Protein AF-A0A1W1HBH5-F1 (afdb_monomer_lite)

Foldseek 3Di:
DKKKWKFKDFQNHTPDIDIDPDPVVSVVVVVVCVVPDPLAGMKMWMAIPVGTDDIGGDDDPPDDDPPLVPWWKFKWQCPDPVGTGTDDPPDGDTDSDVVVVVVVNVVCCVVPNDSIDMDTDDDDQPAADAPVVVVVVCVVVVNPPDDCVVVVSRHDDD

Organism: NCBI:txid1246637

Sequence (158 aa):
MDIYVLVTISNGTVADVKFYKHLSEAIYDLNDLLEFLDLDNDSASIFSPRGMVFQIGNKAIKNGYSCRSNETFIIANPLHSLGFLVVGHHEPVGYHNLVKALYHLEKNRKEMGCHIELYQAMPVKNLKVKKESIEEYAAQEGNLDFEYSLISEYLETE

pLDDT: mean 82.64, std 14.61, range [31.48, 95.75]

Secondary structure (DSSP, 8-state):
-PPEEEEEEETTEEEEEEEESSHHHHHHHHHHHHTT--TTTEEEEEEETTEEEEEEES---SSS-------EEEEEEEEETTEEEE--SSS--EES-HHHHHHHHHHHHHHH-TT-EEEEE----S--B-HHHHHHHHHHTT-SS--GGGGGGGBPP-

Structure (mmCIF, N/CA/C/O backbone):
data_AF-A0A1W1HBH5-F1
#
_entry.id   AF-A0A1W1HBH5-F1
#
loop_
_atom_site.group_PDB
_atom_site.id
_atom_site.type_symbol
_atom_site.label_atom_id
_atom_site.label_alt_id
_atom_site.label_comp_id
_atom_site.label_asym_id
_atom_site.label_entity_id
_atom_site.label_seq_id
_atom_site.pdbx_PDB_ins_code
_atom_site.Cartn_x
_atom_site.Cartn_y
_atom_site.Cartn_z
_atom_site.occupancy
_atom_site.B_iso_or_equiv
_atom_site.auth_seq_id
_atom_site.auth_comp_id
_atom_site.auth_asym_id
_atom_site.auth_atom_id
_atom_site.pdbx_PDB_model_num
ATOM 1 N N . MET A 1 1 ? -9.402 -16.540 -7.759 1.00 59.41 1 MET A N 1
ATOM 2 C CA . MET A 1 1 ? -8.021 -16.796 -8.210 1.00 59.41 1 MET A CA 1
ATOM 3 C C . MET A 1 1 ? -7.761 -15.768 -9.282 1.00 59.41 1 MET A C 1
ATOM 5 O O . MET A 1 1 ? -8.487 -15.774 -10.270 1.00 59.41 1 MET A O 1
ATOM 9 N N . ASP A 1 2 ? -6.854 -14.835 -9.027 1.00 80.00 2 ASP A N 1
ATOM 10 C CA . ASP A 1 2 ? -6.649 -13.702 -9.927 1.00 80.00 2 ASP A CA 1
ATOM 11 C C . ASP A 1 2 ? -5.665 -14.116 -11.025 1.00 80.00 2 ASP A C 1
ATOM 13 O O . ASP A 1 2 ? -4.627 -14.707 -10.739 1.00 80.00 2 ASP A O 1
ATOM 17 N N . ILE A 1 3 ? -6.037 -13.878 -12.284 1.00 91.00 3 ILE A N 1
ATOM 18 C CA . ILE A 1 3 ? -5.209 -14.178 -13.456 1.00 91.00 3 ILE A CA 1
ATOM 19 C C . ILE A 1 3 ? -4.601 -12.871 -13.942 1.00 91.00 3 ILE A C 1
ATOM 21 O O . ILE A 1 3 ? -5.319 -11.887 -14.135 1.00 91.00 3 ILE A O 1
ATOM 25 N N . TYR A 1 4 ? -3.294 -12.883 -14.165 1.00 89.12 4 TYR A N 1
ATOM 26 C CA . TYR A 1 4 ? -2.571 -11.760 -14.740 1.00 89.12 4 TYR A CA 1
ATOM 27 C C . TYR A 1 4 ? -2.323 -12.006 -16.222 1.00 89.12 4 TYR A C 1
ATOM 29 O O . TYR A 1 4 ? -2.044 -13.134 -16.623 1.00 89.12 4 TYR A O 1
ATOM 37 N N . VAL A 1 5 ? -2.430 -10.960 -17.034 1.00 94.75 5 VAL A N 1
ATOM 38 C CA . VAL A 1 5 ? -2.304 -11.051 -18.492 1.00 94.75 5 VAL A CA 1
ATOM 39 C C . VAL A 1 5 ? -1.256 -10.065 -18.965 1.00 94.75 5 VAL A C 1
ATOM 41 O O . VAL A 1 5 ? -1.461 -8.863 -18.847 1.00 94.75 5 VAL A O 1
ATOM 44 N N . LEU A 1 6 ? -0.148 -10.559 -19.504 1.00 93.31 6 LEU A N 1
ATOM 45 C CA . LEU A 1 6 ? 0.831 -9.742 -20.209 1.00 93.31 6 LEU A CA 1
ATOM 46 C C . LEU A 1 6 ? 0.429 -9.665 -21.678 1.00 93.31 6 LEU A C 1
ATOM 48 O O . LEU A 1 6 ? 0.319 -10.693 -22.338 1.00 93.31 6 LEU A O 1
ATOM 52 N N . VAL A 1 7 ? 0.214 -8.456 -22.175 1.00 92.88 7 VAL A N 1
ATOM 53 C CA . VAL A 1 7 ? -0.092 -8.170 -23.574 1.00 92.88 7 VAL A CA 1
ATOM 54 C C . VAL A 1 7 ? 1.065 -7.381 -24.155 1.00 92.88 7 VAL A C 1
ATOM 56 O O . VAL A 1 7 ? 1.369 -6.296 -23.660 1.00 92.88 7 VAL A O 1
ATOM 59 N N . THR A 1 8 ? 1.666 -7.894 -25.220 1.00 91.50 8 THR A N 1
ATOM 60 C CA . THR A 1 8 ? 2.679 -7.184 -26.002 1.00 91.50 8 THR A CA 1
ATOM 61 C C . THR A 1 8 ? 2.040 -6.686 -27.288 1.00 91.50 8 THR A C 1
ATOM 63 O O . THR A 1 8 ? 1.320 -7.417 -27.966 1.00 91.50 8 THR A O 1
ATOM 66 N N . ILE A 1 9 ? 2.291 -5.432 -27.625 1.00 88.38 9 ILE A N 1
ATOM 67 C CA . ILE A 1 9 ? 1.829 -4.750 -28.824 1.00 88.38 9 ILE A CA 1
ATOM 68 C C . ILE A 1 9 ? 3.067 -4.356 -29.617 1.00 88.38 9 ILE A C 1
ATOM 70 O O . ILE A 1 9 ? 3.958 -3.721 -29.064 1.00 88.38 9 ILE A O 1
ATOM 74 N N . SER A 1 10 ? 3.094 -4.679 -30.905 1.00 87.06 10 SER A N 1
ATOM 75 C CA . SER A 1 10 ? 4.115 -4.205 -31.835 1.00 87.06 10 SER A CA 1
ATOM 76 C C . SER A 1 10 ? 3.457 -3.535 -33.030 1.00 87.06 10 SER A C 1
ATOM 78 O O . SER A 1 10 ? 2.484 -4.057 -33.589 1.00 87.06 10 SER A O 1
ATOM 80 N N . ASN A 1 11 ? 3.945 -2.347 -33.393 1.00 82.19 11 ASN A N 1
ATOM 81 C CA . ASN A 1 11 ? 3.421 -1.544 -34.501 1.00 82.19 11 ASN A CA 1
ATOM 82 C C . ASN A 1 11 ? 1.891 -1.343 -34.439 1.00 82.19 11 ASN A C 1
ATOM 84 O O . ASN A 1 11 ? 1.188 -1.386 -35.448 1.00 82.19 11 ASN A O 1
ATOM 88 N N . GLY A 1 12 ? 1.356 -1.165 -33.226 1.00 77.44 12 GLY A N 1
ATOM 89 C CA . GLY A 1 12 ? -0.078 -0.963 -32.984 1.00 77.44 12 GLY A CA 1
ATOM 90 C C . GLY A 1 12 ? -0.951 -2.222 -33.062 1.00 77.44 12 GLY A C 1
ATOM 91 O O . GLY A 1 12 ? -2.174 -2.111 -32.978 1.00 77.44 12 GLY A O 1
ATOM 92 N N . THR A 1 13 ? -0.362 -3.413 -33.188 1.00 82.31 13 THR A N 1
ATOM 93 C CA . THR A 1 13 ? -1.085 -4.697 -33.201 1.00 82.31 13 THR A CA 1
ATOM 94 C C . THR A 1 13 ? -0.679 -5.575 -32.027 1.00 82.31 13 THR A C 1
ATOM 96 O O . THR A 1 13 ? 0.456 -5.499 -31.570 1.00 82.31 13 THR A O 1
ATOM 99 N N . VAL A 1 14 ? -1.595 -6.408 -31.521 1.00 89.25 14 VAL A N 1
ATOM 100 C CA . VAL A 1 14 ? -1.270 -7.372 -30.459 1.00 89.25 14 VAL A CA 1
ATOM 101 C C . VAL A 1 14 ? -0.310 -8.414 -31.027 1.00 89.25 14 VAL A C 1
ATOM 103 O O . VAL A 1 14 ? -0.684 -9.184 -31.909 1.00 89.25 14 VAL A O 1
ATOM 106 N N . ALA A 1 15 ? 0.918 -8.409 -30.522 1.00 89.38 15 ALA A N 1
ATOM 107 C CA . ALA A 1 15 ? 1.974 -9.331 -30.905 1.00 89.38 15 ALA A CA 1
ATOM 108 C C . ALA A 1 15 ? 1.921 -10.621 -30.077 1.00 89.38 15 ALA A C 1
ATOM 110 O O . ALA A 1 15 ? 2.094 -11.703 -30.630 1.00 89.38 15 ALA A O 1
ATOM 111 N N . ASP A 1 16 ? 1.661 -10.513 -28.769 1.00 93.69 16 ASP A N 1
ATOM 112 C CA . ASP A 1 16 ? 1.620 -11.667 -27.865 1.00 93.69 16 ASP A CA 1
ATOM 113 C C . ASP A 1 16 ? 0.686 -11.438 -26.667 1.00 93.69 16 ASP A C 1
ATOM 115 O O . ASP A 1 16 ? 0.458 -10.298 -26.246 1.00 93.69 16 ASP A O 1
ATOM 119 N N . VAL A 1 17 ? 0.152 -12.534 -26.119 1.00 94.62 17 VAL A N 1
ATOM 120 C CA . VAL A 1 17 ? -0.667 -12.551 -24.900 1.00 94.62 17 VAL A CA 1
ATOM 121 C C . VAL A 1 17 ? -0.295 -13.759 -24.043 1.00 94.62 17 VAL A C 1
ATOM 123 O O . VAL A 1 17 ? -0.540 -14.904 -24.425 1.00 94.62 17 VAL A O 1
ATOM 126 N N . LYS A 1 18 ? 0.216 -13.505 -22.836 1.00 95.75 18 LYS A N 1
ATOM 127 C CA . LYS A 1 18 ? 0.589 -14.539 -21.862 1.00 95.75 18 LYS A CA 1
ATOM 128 C C . LYS A 1 18 ? -0.214 -14.410 -20.575 1.00 95.75 18 LYS A C 1
ATOM 130 O O . LYS A 1 18 ? -0.466 -13.306 -20.097 1.00 95.75 18 LYS A O 1
ATOM 135 N N . PHE A 1 19 ? -0.588 -15.548 -19.997 1.00 95.44 19 PHE A N 1
ATOM 136 C CA . PHE A 1 19 ? -1.394 -15.629 -18.780 1.00 95.44 19 PHE A CA 1
ATOM 137 C C . PHE A 1 19 ? -0.576 -16.200 -17.629 1.00 95.44 19 PHE A C 1
ATOM 139 O O . PHE A 1 19 ? 0.101 -17.213 -17.792 1.00 95.44 19 PHE A O 1
ATOM 146 N N . TYR A 1 20 ? -0.717 -15.602 -16.452 1.00 92.12 20 TYR A N 1
ATOM 147 C CA . TYR A 1 20 ? 0.027 -15.979 -15.257 1.00 92.12 20 TYR A CA 1
ATOM 148 C C . TYR A 1 20 ? -0.895 -16.116 -14.060 1.00 92.12 20 TYR A C 1
ATOM 150 O O . TYR A 1 20 ? -1.893 -15.401 -13.924 1.00 92.12 20 TYR A O 1
ATOM 158 N N . LYS A 1 21 ? -0.527 -17.025 -13.156 1.00 91.06 21 LYS A N 1
ATOM 159 C CA . LYS A 1 21 ? -1.211 -17.177 -11.864 1.00 91.06 21 LYS A CA 1
ATOM 160 C C . LYS A 1 21 ? -0.706 -16.169 -10.837 1.00 91.06 21 LYS A C 1
ATOM 162 O O . LYS A 1 21 ? -1.435 -15.829 -9.909 1.00 91.06 21 LYS A O 1
ATOM 167 N N .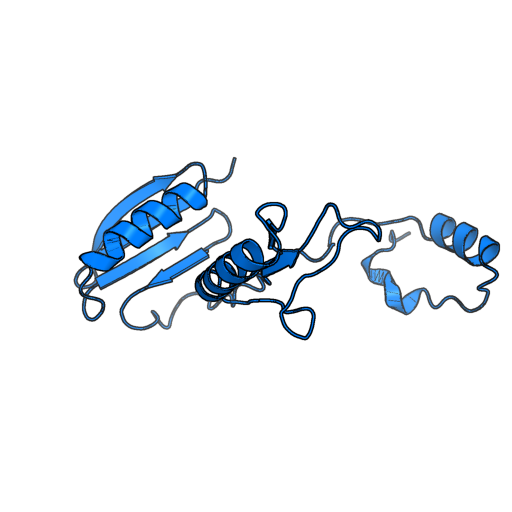 HIS A 1 22 ? 0.526 -15.697 -11.005 1.00 84.19 22 HIS A N 1
ATOM 168 C CA . HIS A 1 22 ? 1.178 -14.784 -10.080 1.00 84.19 22 HIS A CA 1
ATOM 169 C C . HIS A 1 22 ? 1.713 -13.561 -10.824 1.00 84.19 22 HIS A C 1
ATOM 171 O O . HIS A 1 22 ? 2.342 -13.684 -11.872 1.00 84.19 22 HIS A O 1
ATOM 177 N N . LEU A 1 23 ? 1.504 -12.371 -10.251 1.00 81.56 23 LEU A N 1
ATOM 178 C CA . LEU A 1 23 ? 2.005 -11.115 -10.815 1.00 81.56 23 LEU A CA 1
ATOM 179 C C . LEU A 1 23 ? 3.529 -11.131 -10.991 1.00 81.56 23 LEU A C 1
ATOM 181 O O . LEU A 1 23 ? 4.041 -10.578 -11.957 1.00 81.56 23 LEU A O 1
ATOM 185 N N . SER A 1 24 ? 4.251 -11.786 -10.078 1.00 79.62 24 SER A N 1
ATOM 186 C CA . SER A 1 24 ? 5.707 -11.912 -10.144 1.00 79.62 24 SER A CA 1
ATOM 187 C C . SER A 1 24 ? 6.177 -12.573 -11.438 1.00 79.62 24 SER A C 1
ATOM 189 O O . SER A 1 24 ? 7.129 -12.091 -12.035 1.00 79.62 24 SER A O 1
ATOM 191 N N . GLU A 1 25 ? 5.494 -13.623 -11.900 1.00 86.94 25 GLU A N 1
ATOM 192 C CA . GLU A 1 25 ? 5.837 -14.323 -13.148 1.00 86.94 25 GLU A CA 1
ATOM 193 C C . GLU A 1 25 ? 5.635 -13.406 -14.359 1.00 86.94 25 GLU A C 1
ATOM 195 O O . GLU A 1 25 ? 6.522 -13.283 -15.196 1.00 86.94 25 GLU A O 1
ATOM 200 N N . ALA A 1 26 ? 4.514 -12.675 -14.393 1.00 84.62 26 ALA A N 1
ATOM 201 C CA . ALA A 1 26 ? 4.238 -11.705 -15.449 1.00 84.62 26 ALA A CA 1
ATOM 202 C C . ALA A 1 26 ? 5.289 -10.581 -15.503 1.00 84.62 26 ALA A C 1
ATOM 204 O O . ALA A 1 26 ? 5.637 -10.115 -16.585 1.00 84.62 26 ALA A O 1
ATOM 205 N N . ILE A 1 27 ? 5.791 -10.143 -14.342 1.00 79.88 27 ILE A N 1
ATOM 206 C CA . ILE A 1 27 ? 6.842 -9.121 -14.238 1.00 79.88 27 ILE A CA 1
ATOM 207 C C . ILE A 1 27 ? 8.201 -9.663 -14.694 1.00 79.88 27 ILE A C 1
ATOM 209 O O . ILE A 1 27 ? 8.941 -8.925 -15.340 1.00 79.88 27 ILE A O 1
ATOM 213 N N . TYR A 1 28 ? 8.541 -10.915 -14.373 1.00 82.69 28 TYR A N 1
ATOM 214 C CA . TYR A 1 28 ? 9.785 -11.528 -14.850 1.00 82.69 28 TYR A CA 1
ATOM 215 C C . TYR A 1 28 ? 9.816 -11.592 -16.378 1.00 82.69 28 TYR A C 1
ATOM 217 O O . TYR A 1 28 ? 10.731 -11.036 -16.979 1.00 82.69 28 TYR A O 1
ATOM 225 N N . ASP A 1 29 ? 8.769 -12.132 -17.002 1.00 82.88 29 ASP A N 1
ATOM 226 C CA . ASP A 1 29 ? 8.677 -12.198 -18.466 1.00 82.88 29 ASP A CA 1
ATOM 227 C C . ASP A 1 29 ? 8.659 -10.806 -19.114 1.00 82.88 29 ASP A C 1
ATOM 229 O O . ASP A 1 29 ? 9.218 -10.608 -20.192 1.00 82.88 29 ASP A O 1
ATOM 233 N N . LEU A 1 30 ? 8.038 -9.815 -18.466 1.00 81.69 30 LEU A N 1
ATOM 234 C CA . LEU A 1 30 ? 8.078 -8.435 -18.943 1.00 81.69 30 LEU A CA 1
ATOM 235 C C . LEU A 1 30 ? 9.498 -7.848 -18.910 1.00 81.69 30 LEU A C 1
ATOM 237 O O . LEU A 1 30 ? 9.870 -7.116 -19.826 1.00 81.69 30 LEU A O 1
ATOM 241 N N . ASN A 1 31 ? 10.276 -8.143 -17.867 1.00 77.19 31 ASN A N 1
A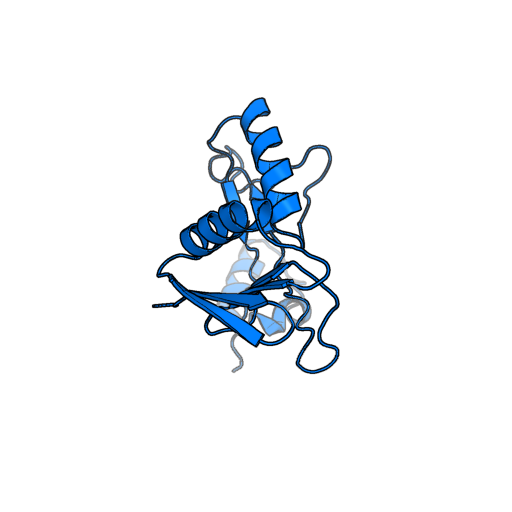TOM 242 C CA . ASN A 1 31 ? 11.661 -7.684 -17.767 1.00 77.19 31 ASN A CA 1
ATOM 243 C C . ASN A 1 31 ? 12.549 -8.336 -18.826 1.00 77.19 31 ASN A C 1
ATOM 245 O O . ASN A 1 31 ? 13.365 -7.641 -19.422 1.00 77.19 31 ASN A O 1
ATOM 249 N N . ASP A 1 32 ? 12.348 -9.620 -19.109 1.00 81.56 32 ASP A N 1
ATOM 250 C CA . ASP A 1 32 ? 13.083 -10.301 -20.176 1.00 81.56 32 ASP A CA 1
ATOM 251 C C . ASP A 1 32 ? 12.734 -9.706 -21.553 1.00 81.56 32 ASP A C 1
ATOM 253 O O . ASP A 1 32 ? 13.598 -9.565 -22.415 1.00 81.56 32 ASP A O 1
ATOM 257 N N . LEU A 1 33 ? 11.481 -9.280 -21.758 1.00 80.94 33 LEU A N 1
ATOM 258 C CA . LEU A 1 33 ? 11.048 -8.617 -22.994 1.00 80.94 33 LEU A CA 1
ATOM 259 C C . LEU A 1 33 ? 11.635 -7.211 -23.179 1.00 80.94 33 LEU A C 1
ATOM 261 O O . LEU A 1 33 ? 11.779 -6.772 -24.320 1.00 80.94 33 LEU A O 1
ATOM 265 N N . LEU A 1 34 ? 11.974 -6.498 -22.099 1.00 75.50 34 LEU A N 1
ATOM 266 C CA . LEU A 1 34 ? 12.512 -5.132 -22.183 1.00 75.50 34 LEU A CA 1
ATOM 267 C C . LEU A 1 34 ? 13.800 -5.049 -23.002 1.00 75.50 34 LEU A C 1
ATOM 269 O O . LEU A 1 34 ? 14.044 -4.021 -23.629 1.00 75.50 34 LEU A O 1
ATOM 273 N N . GLU A 1 35 ? 14.605 -6.111 -23.019 1.00 76.00 35 GLU A N 1
ATOM 274 C CA . GLU A 1 35 ? 15.856 -6.153 -23.784 1.00 76.00 35 GLU A CA 1
ATOM 275 C C . GLU A 1 35 ? 15.630 -6.187 -25.305 1.00 76.00 35 GLU A C 1
ATOM 277 O O . GLU A 1 35 ? 16.543 -5.874 -26.070 1.00 76.00 35 GLU A O 1
ATOM 282 N N . PHE A 1 36 ? 14.417 -6.533 -25.747 1.00 79.69 36 PHE A N 1
ATOM 283 C CA . PHE A 1 36 ? 14.089 -6.776 -27.155 1.00 79.69 36 PHE A CA 1
ATOM 284 C C . PHE A 1 36 ? 13.019 -5.837 -27.720 1.00 79.69 36 PHE A C 1
ATOM 286 O O . PHE A 1 36 ? 12.790 -5.847 -28.928 1.00 79.69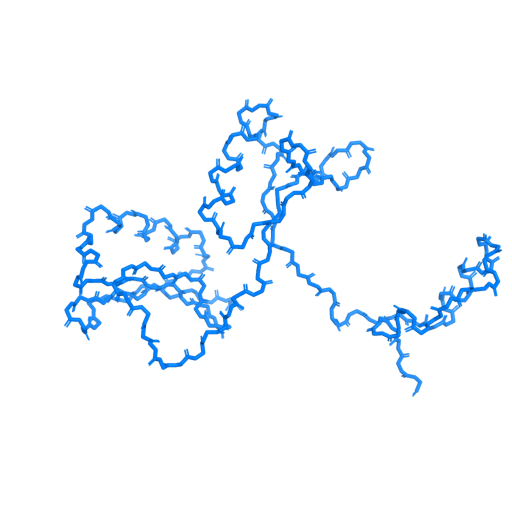 36 PHE A O 1
ATOM 293 N N . LEU A 1 37 ? 12.352 -5.050 -26.872 1.00 79.00 37 LEU A N 1
ATOM 294 C CA . LEU A 1 37 ? 11.290 -4.137 -27.291 1.00 79.00 37 LEU A CA 1
ATOM 295 C C . LEU A 1 37 ? 11.862 -2.860 -27.910 1.00 79.00 37 LEU A C 1
ATOM 297 O O . LEU A 1 37 ? 12.635 -2.140 -27.272 1.00 79.00 37 LEU A O 1
ATOM 301 N N . ASP A 1 38 ? 11.391 -2.515 -29.108 1.00 83.31 38 ASP A N 1
ATOM 302 C CA . ASP A 1 38 ? 11.559 -1.166 -29.637 1.00 83.31 38 ASP A CA 1
ATOM 303 C C . ASP A 1 38 ? 10.491 -0.273 -29.005 1.00 83.31 38 ASP A C 1
ATOM 305 O O . ASP A 1 38 ? 9.371 -0.164 -29.498 1.00 83.31 38 ASP A O 1
ATOM 309 N N . LEU A 1 39 ? 10.827 0.370 -27.888 1.00 77.94 39 LEU A N 1
ATOM 310 C CA . LEU A 1 39 ? 9.883 1.184 -27.117 1.00 77.94 39 LEU A CA 1
ATOM 311 C C . LEU A 1 39 ? 9.270 2.349 -27.903 1.00 77.94 39 LEU A C 1
ATOM 313 O O . LEU A 1 39 ? 8.333 2.961 -27.383 1.00 77.94 39 LEU A O 1
ATOM 317 N N . ASP A 1 40 ? 9.765 2.667 -29.105 1.00 75.50 40 ASP A N 1
ATOM 318 C CA . ASP A 1 40 ? 9.141 3.665 -29.961 1.00 75.50 40 ASP A CA 1
ATOM 319 C C . ASP A 1 40 ? 7.937 3.138 -30.751 1.00 75.50 40 ASP A C 1
ATOM 321 O O . ASP A 1 40 ? 6.991 3.896 -30.999 1.00 75.50 40 ASP A O 1
ATOM 325 N N . ASN A 1 41 ? 7.950 1.852 -31.096 1.00 78.12 41 ASN A N 1
ATOM 326 C CA . ASN A 1 41 ? 6.945 1.198 -31.940 1.00 78.12 41 ASN A CA 1
ATOM 327 C C . ASN A 1 41 ? 6.168 0.096 -31.208 1.00 78.12 41 ASN A C 1
ATOM 329 O O . ASN A 1 41 ? 5.078 -0.298 -31.641 1.00 78.12 41 ASN A O 1
ATOM 333 N N . ASP A 1 42 ? 6.695 -0.352 -30.075 1.00 84.94 42 ASP A N 1
ATOM 334 C CA . ASP A 1 42 ? 6.173 -1.440 -29.276 1.00 84.94 42 ASP A CA 1
ATOM 335 C C . ASP A 1 42 ? 5.719 -0.947 -27.895 1.00 84.94 42 ASP A C 1
ATOM 337 O O . ASP A 1 42 ? 6.156 0.082 -27.365 1.00 84.94 42 ASP A O 1
ATOM 341 N N . SER A 1 43 ? 4.814 -1.705 -27.286 1.00 86.31 43 SER A N 1
ATOM 342 C CA . SER A 1 43 ? 4.434 -1.541 -25.887 1.00 86.31 43 SER A CA 1
ATOM 343 C C . SER A 1 43 ? 4.092 -2.882 -25.262 1.00 86.31 43 SER A C 1
ATOM 345 O O . SER A 1 43 ? 3.689 -3.812 -25.949 1.00 86.31 43 SER A O 1
ATOM 347 N N . ALA A 1 44 ? 4.232 -2.993 -23.949 1.00 88.56 44 ALA A N 1
ATOM 348 C CA . ALA A 1 44 ? 3.818 -4.181 -23.222 1.00 88.56 44 ALA A CA 1
ATOM 349 C C . ALA A 1 44 ? 3.105 -3.774 -21.937 1.00 88.56 44 ALA A C 1
ATOM 351 O O . ALA A 1 44 ? 3.505 -2.817 -21.272 1.00 88.56 44 ALA A O 1
ATOM 352 N N . SER A 1 45 ? 2.008 -4.457 -21.618 1.00 89.50 45 SER A N 1
ATOM 353 C CA . SER A 1 45 ? 1.143 -4.123 -20.487 1.00 89.50 45 SER A CA 1
ATOM 354 C C . SER A 1 45 ? 0.720 -5.369 -19.728 1.00 89.50 45 SER A C 1
ATOM 356 O O . SER A 1 45 ? 0.323 -6.357 -20.337 1.00 89.50 45 SER A O 1
ATOM 358 N N . ILE A 1 46 ? 0.757 -5.313 -18.399 1.00 87.69 46 ILE A N 1
ATOM 359 C CA . ILE A 1 46 ? 0.237 -6.373 -17.532 1.00 87.69 46 ILE A CA 1
ATOM 360 C C . ILE A 1 46 ? -1.128 -5.940 -17.011 1.00 87.69 46 ILE A C 1
ATOM 362 O O . ILE A 1 46 ? -1.266 -4.846 -16.467 1.00 87.69 46 ILE A O 1
ATOM 366 N N . PHE A 1 47 ? -2.123 -6.810 -17.123 1.00 88.38 47 PHE A N 1
ATOM 367 C CA . PHE A 1 47 ? -3.473 -6.626 -16.606 1.00 88.38 47 PHE A CA 1
ATOM 368 C C . PHE A 1 47 ? -3.768 -7.620 -15.490 1.00 88.38 47 PHE A C 1
ATOM 370 O O . PHE A 1 47 ? -3.287 -8.747 -15.497 1.00 88.38 47 PHE A O 1
ATOM 377 N N . SER A 1 48 ? -4.601 -7.201 -14.549 1.00 85.56 48 SER A N 1
ATOM 378 C CA . SER A 1 48 ? -5.283 -8.042 -13.567 1.00 85.56 48 SER A CA 1
ATOM 379 C C . SER A 1 48 ? -6.792 -8.010 -13.847 1.00 85.56 48 SER A C 1
ATOM 381 O O . SER A 1 48 ? -7.246 -7.169 -14.632 1.00 85.56 48 SER A O 1
ATOM 383 N N . PRO A 1 49 ? -7.618 -8.809 -13.144 1.00 82.62 49 PRO A N 1
ATOM 384 C CA . PRO A 1 49 ? -9.074 -8.689 -13.239 1.00 82.62 49 PRO A CA 1
ATOM 385 C C . PRO A 1 49 ? -9.600 -7.296 -12.848 1.00 82.62 49 PRO A C 1
ATOM 387 O O . PRO A 1 49 ? -10.739 -6.957 -13.155 1.00 82.62 49 PRO A O 1
ATOM 390 N N . ARG A 1 50 ? -8.782 -6.486 -12.162 1.00 77.19 50 ARG A N 1
ATOM 391 C CA . ARG A 1 50 ? -9.112 -5.125 -11.714 1.00 77.19 50 ARG A CA 1
ATOM 392 C C . ARG A 1 50 ? -8.618 -4.033 -12.666 1.00 77.19 50 ARG A C 1
ATOM 394 O O . ARG A 1 50 ? -8.860 -2.858 -12.404 1.00 77.19 50 ARG A O 1
ATOM 401 N N . GLY A 1 51 ? -7.946 -4.405 -13.754 1.00 77.56 51 GLY A N 1
ATOM 402 C CA . GLY A 1 51 ? -7.413 -3.478 -14.749 1.00 77.56 51 GLY A CA 1
ATOM 403 C C . GLY A 1 51 ? -5.896 -3.559 -14.901 1.00 77.56 51 GLY A C 1
ATOM 404 O O . GLY A 1 51 ? -5.250 -4.487 -14.411 1.00 77.56 51 GLY A O 1
ATOM 405 N N . MET A 1 52 ? -5.341 -2.592 -15.628 1.00 81.44 52 MET A N 1
ATOM 406 C CA . MET A 1 52 ? -3.916 -2.523 -15.950 1.00 81.44 52 MET A CA 1
ATOM 407 C C . MET A 1 52 ? -3.076 -2.278 -14.693 1.00 81.44 52 MET A C 1
ATOM 409 O O . MET A 1 52 ? -3.331 -1.343 -13.939 1.00 81.44 52 MET A O 1
ATOM 413 N N . VAL A 1 53 ? -2.074 -3.126 -14.494 1.00 78.75 53 VAL A N 1
ATOM 414 C CA . VAL A 1 53 ? -1.128 -3.104 -13.371 1.00 78.75 53 VAL A CA 1
ATOM 415 C C . VAL A 1 53 ? 0.187 -2.448 -13.789 1.00 78.75 53 VAL A C 1
ATOM 417 O O . VAL A 1 53 ? 0.811 -1.744 -13.001 1.00 78.75 53 VAL A O 1
ATOM 420 N N . PHE A 1 54 ? 0.620 -2.666 -15.033 1.00 77.56 54 PHE A N 1
ATOM 421 C CA . PHE A 1 54 ? 1.909 -2.182 -15.519 1.00 77.56 54 PHE A CA 1
ATOM 422 C C . PHE A 1 54 ? 1.861 -1.881 -17.017 1.00 77.56 54 PHE A C 1
ATOM 424 O O . PHE A 1 54 ? 1.141 -2.565 -17.739 1.00 77.56 54 PHE A O 1
ATOM 431 N N . GLN A 1 55 ? 2.635 -0.895 -17.480 1.00 82.44 55 GLN A N 1
ATOM 432 C CA . GLN A 1 55 ? 2.801 -0.574 -18.901 1.00 82.44 55 GLN A CA 1
ATOM 433 C C . GLN A 1 55 ? 4.201 -0.015 -19.184 1.00 82.44 55 GLN A C 1
ATOM 435 O O . GLN A 1 55 ? 4.711 0.808 -18.422 1.00 82.44 55 GLN A O 1
ATOM 440 N N . ILE A 1 56 ? 4.775 -0.413 -20.319 1.00 77.50 56 ILE A N 1
ATOM 441 C CA . ILE A 1 56 ? 6.005 0.126 -20.920 1.00 77.50 56 ILE A CA 1
ATOM 442 C C . ILE A 1 56 ? 5.796 0.361 -22.422 1.00 77.50 56 ILE A C 1
ATOM 444 O O . ILE A 1 56 ? 4.995 -0.337 -23.040 1.00 77.50 56 ILE A O 1
ATOM 448 N N . GLY A 1 57 ? 6.512 1.321 -23.013 1.00 71.50 57 GLY A N 1
ATOM 449 C CA . GLY A 1 57 ? 6.467 1.611 -24.455 1.00 71.50 57 GLY A CA 1
ATOM 450 C C . GLY A 1 57 ? 5.535 2.753 -24.868 1.00 71.50 57 GLY A C 1
ATOM 451 O O . GLY A 1 57 ? 4.991 3.475 -24.020 1.00 71.50 57 GLY A O 1
ATOM 452 N N . ASN A 1 58 ? 5.444 2.994 -26.181 1.00 57.94 58 ASN A N 1
ATOM 453 C CA . ASN A 1 58 ? 5.237 4.365 -26.640 1.00 57.94 58 ASN A CA 1
ATOM 454 C C . ASN A 1 58 ? 3.810 4.888 -26.474 1.00 57.94 58 ASN A C 1
ATOM 456 O O . ASN A 1 58 ? 2.852 4.414 -27.080 1.00 57.94 58 ASN A O 1
ATOM 460 N N . LYS A 1 59 ? 3.752 5.980 -25.707 1.00 46.25 59 LYS A N 1
ATOM 461 C CA . LYS A 1 59 ? 2.677 6.970 -25.613 1.00 46.25 59 LYS A CA 1
ATOM 462 C C . LYS A 1 59 ? 1.304 6.374 -25.353 1.00 46.25 59 LYS A C 1
ATOM 464 O O . LYS A 1 59 ? 0.535 6.126 -26.273 1.00 46.25 59 LYS A O 1
ATOM 469 N N . ALA A 1 60 ? 0.995 6.308 -24.054 1.00 41.78 60 ALA A N 1
ATOM 470 C CA . ALA A 1 60 ? -0.315 6.585 -23.475 1.00 41.78 60 ALA A CA 1
ATOM 471 C C . ALA A 1 60 ? -1.414 6.654 -24.537 1.00 41.78 60 ALA A C 1
ATOM 473 O O . ALA A 1 60 ? -1.635 7.715 -25.133 1.00 41.78 60 ALA A O 1
ATOM 474 N N . ILE A 1 61 ? -2.097 5.530 -24.766 1.00 37.53 61 ILE A N 1
ATOM 475 C CA . ILE A 1 61 ? -3.404 5.558 -25.406 1.00 37.53 61 ILE A CA 1
ATOM 476 C C . ILE A 1 61 ? -4.253 6.463 -24.511 1.00 37.53 61 ILE A C 1
ATOM 478 O O . ILE A 1 61 ? -4.790 6.061 -23.480 1.00 37.53 61 ILE A O 1
ATOM 482 N N . LYS A 1 62 ? -4.302 7.746 -24.878 1.00 37.06 62 LYS A N 1
ATOM 483 C CA . LYS A 1 62 ? -5.308 8.710 -24.459 1.00 37.06 62 LYS A CA 1
ATOM 484 C C . LYS A 1 62 ? -6.617 8.190 -25.030 1.00 37.06 62 LYS A C 1
ATOM 486 O O . LYS A 1 62 ? -6.994 8.592 -26.122 1.00 37.06 62 LYS A O 1
ATOM 491 N N . ASN A 1 63 ? -7.206 7.217 -24.345 1.00 31.91 63 ASN A N 1
ATOM 492 C CA . ASN A 1 63 ? -8.629 6.907 -24.273 1.00 31.91 63 ASN A CA 1
ATOM 493 C C . ASN A 1 63 ? -8.789 5.568 -23.549 1.00 31.91 63 ASN A C 1
ATOM 495 O O . ASN A 1 63 ? -8.528 4.514 -24.116 1.00 31.91 63 ASN A O 1
ATOM 499 N N . GLY A 1 64 ? -9.252 5.635 -22.300 1.00 31.70 64 GLY A N 1
ATOM 500 C CA . GLY A 1 64 ? -9.678 4.463 -21.538 1.00 31.70 64 GLY A CA 1
ATOM 501 C C . GLY A 1 64 ? -9.010 4.374 -20.175 1.00 31.70 64 GLY A C 1
ATOM 502 O O . GLY A 1 64 ? -8.097 3.589 -19.987 1.00 31.70 64 GLY A O 1
ATOM 503 N N . TYR A 1 65 ? -9.499 5.181 -19.231 1.00 31.48 65 TYR A N 1
ATOM 504 C CA . TYR A 1 65 ? -9.189 5.107 -17.802 1.00 31.48 65 TYR A CA 1
ATOM 505 C C . TYR A 1 65 ? -7.695 5.198 -17.457 1.00 31.48 65 TYR A C 1
ATOM 507 O O . TYR A 1 65 ? -7.035 4.199 -17.183 1.00 31.48 65 TYR A O 1
ATOM 515 N N . SER A 1 66 ? -7.186 6.426 -17.288 1.00 33.25 66 SER A N 1
ATOM 516 C CA . SER A 1 66 ? -6.123 6.633 -16.302 1.00 33.25 66 SER A CA 1
ATOM 517 C C . SER A 1 66 ? -6.721 6.396 -14.911 1.00 33.25 66 SER A C 1
ATOM 519 O O . SER A 1 66 ? -6.963 7.330 -14.143 1.00 33.25 66 SER A O 1
ATOM 521 N N . CYS A 1 67 ? -6.979 5.137 -14.570 1.00 35.75 67 CYS A N 1
ATOM 522 C CA . CYS A 1 67 ? -6.861 4.741 -13.186 1.00 35.75 67 CYS A CA 1
ATOM 523 C C . CYS A 1 67 ? -5.388 4.980 -12.875 1.00 35.75 67 CYS A C 1
ATOM 525 O O . CYS A 1 67 ? -4.543 4.142 -13.170 1.00 35.75 67 CYS A O 1
ATOM 527 N N . ARG A 1 68 ? -5.056 6.167 -12.346 1.00 39.66 68 ARG A N 1
ATOM 528 C CA . ARG A 1 68 ? -3.898 6.274 -11.461 1.00 39.66 68 ARG A CA 1
ATOM 529 C C . ARG A 1 68 ? -4.089 5.104 -10.509 1.00 39.66 68 ARG A C 1
ATOM 531 O O . ARG A 1 68 ? -5.080 5.099 -9.778 1.00 39.66 68 ARG A O 1
ATOM 538 N N . SER A 1 69 ? -3.278 4.057 -10.627 1.00 47.75 69 SER A N 1
ATOM 539 C CA . SER A 1 69 ? -3.345 2.991 -9.652 1.00 47.75 69 SER A CA 1
ATOM 540 C C . SER A 1 69 ? -3.032 3.701 -8.337 1.00 47.75 69 SER A C 1
ATOM 542 O O . SER A 1 69 ? -1.962 4.279 -8.161 1.00 47.75 69 SER A O 1
ATOM 544 N N . ASN A 1 70 ? -4.012 3.792 -7.437 1.00 58.06 70 ASN A N 1
ATOM 545 C CA . ASN A 1 70 ? -3.807 4.358 -6.100 1.00 58.06 70 ASN A CA 1
ATOM 546 C C . ASN A 1 70 ? -2.995 3.368 -5.244 1.00 58.06 70 ASN A C 1
ATOM 548 O O . ASN A 1 70 ? -3.231 3.215 -4.050 1.00 58.06 70 ASN A O 1
ATOM 552 N N . GLU A 1 71 ? -2.110 2.611 -5.884 1.00 72.75 71 GLU A N 1
ATOM 553 C CA . GLU A 1 71 ? -1.310 1.571 -5.286 1.00 72.75 71 GLU A CA 1
ATOM 554 C C . GLU A 1 71 ? -0.071 2.250 -4.729 1.00 72.75 71 GLU A C 1
ATOM 556 O O . GLU A 1 71 ? 0.806 2.719 -5.457 1.00 72.75 71 GLU A O 1
ATOM 561 N N . THR A 1 72 ? -0.039 2.355 -3.409 1.00 88.31 72 THR A N 1
ATOM 562 C CA . THR A 1 72 ? 1.134 2.814 -2.683 1.00 88.31 72 THR A CA 1
ATOM 563 C C . THR A 1 72 ? 1.883 1.579 -2.209 1.00 88.31 72 THR A C 1
ATOM 565 O O . THR A 1 72 ? 1.373 0.807 -1.403 1.00 88.31 72 THR A O 1
ATOM 568 N N . PHE A 1 73 ? 3.093 1.369 -2.710 1.00 89.25 73 PHE A N 1
ATOM 569 C CA . PHE A 1 73 ? 3.989 0.326 -2.229 1.00 89.25 73 PHE A CA 1
ATOM 570 C C . PHE A 1 73 ? 4.821 0.852 -1.063 1.00 89.25 73 PHE A C 1
ATOM 572 O O . PHE A 1 73 ? 5.289 1.988 -1.097 1.00 89.25 73 PHE A O 1
ATOM 579 N N . ILE A 1 74 ? 5.027 0.034 -0.040 1.00 94.19 74 ILE A N 1
ATOM 580 C CA . ILE A 1 74 ? 5.752 0.396 1.176 1.00 94.19 74 ILE A CA 1
ATOM 581 C C . ILE A 1 74 ? 6.784 -0.691 1.454 1.00 94.19 74 ILE A C 1
ATOM 583 O O . ILE A 1 74 ? 6.467 -1.876 1.414 1.00 94.19 74 ILE A O 1
ATOM 587 N N . ILE A 1 75 ? 8.020 -0.297 1.739 1.00 93.94 75 ILE A N 1
ATOM 588 C CA . ILE A 1 75 ? 9.063 -1.216 2.201 1.00 93.94 75 ILE A CA 1
ATOM 589 C C . ILE A 1 75 ? 8.993 -1.248 3.727 1.00 93.94 75 ILE A C 1
ATOM 591 O O . ILE A 1 75 ? 8.974 -0.188 4.349 1.00 93.94 75 ILE A O 1
ATOM 595 N N . ALA A 1 76 ? 8.932 -2.425 4.344 1.00 94.81 76 ALA A N 1
ATOM 596 C CA . ALA A 1 76 ? 8.802 -2.525 5.795 1.00 94.81 76 ALA A CA 1
ATOM 597 C C . ALA A 1 76 ? 9.527 -3.740 6.384 1.00 94.81 76 ALA A C 1
ATOM 599 O O . ALA A 1 76 ? 9.777 -4.736 5.704 1.00 94.81 76 ALA A O 1
ATOM 600 N N . ASN A 1 77 ? 9.847 -3.635 7.672 1.00 93.88 77 ASN A N 1
ATOM 601 C CA . ASN A 1 77 ? 10.287 -4.727 8.521 1.00 93.88 77 ASN A CA 1
ATOM 602 C C . ASN A 1 77 ? 9.084 -5.252 9.326 1.00 93.88 77 ASN A C 1
ATOM 604 O O . ASN A 1 77 ? 8.678 -4.598 10.294 1.00 93.88 77 ASN A O 1
ATOM 608 N N . PRO A 1 78 ? 8.513 -6.414 8.968 1.00 93.69 78 PRO A N 1
ATOM 609 C CA . PRO A 1 78 ? 7.412 -7.006 9.727 1.00 93.69 78 PRO A CA 1
ATOM 610 C C . PRO A 1 78 ? 7.857 -7.627 11.061 1.00 93.69 78 PRO A C 1
ATOM 612 O O . PRO A 1 78 ? 7.014 -7.906 11.907 1.00 93.69 78 PRO A O 1
ATOM 615 N N . LEU A 1 79 ? 9.161 -7.861 11.253 1.00 91.81 79 LEU A N 1
ATOM 616 C CA . LEU A 1 79 ? 9.737 -8.551 12.414 1.00 91.81 79 LEU A CA 1
ATOM 617 C C . LEU A 1 79 ? 10.464 -7.600 13.377 1.00 91.81 79 LEU A C 1
ATOM 619 O O . LEU A 1 79 ? 11.236 -8.049 14.226 1.00 91.81 79 LEU A O 1
ATOM 623 N N . HIS A 1 80 ? 10.270 -6.286 13.245 1.00 90.81 80 HIS A N 1
ATOM 624 C CA . HIS A 1 80 ? 10.915 -5.328 14.135 1.00 90.81 80 HIS A CA 1
ATOM 625 C C . HIS A 1 80 ? 10.352 -5.454 15.563 1.00 90.81 80 HIS A C 1
ATOM 627 O O . HIS A 1 80 ? 9.167 -5.712 15.762 1.00 90.81 80 HIS A O 1
ATOM 633 N N . SER A 1 81 ? 11.186 -5.230 16.585 1.00 90.19 81 SER A N 1
ATOM 634 C CA . SER A 1 81 ? 10.799 -5.385 18.002 1.00 90.19 81 SER A CA 1
ATOM 635 C C . SER A 1 81 ? 9.684 -4.437 18.461 1.00 90.19 81 SER A C 1
ATOM 637 O O . SER A 1 81 ? 9.056 -4.674 19.487 1.00 90.19 81 SER A O 1
ATOM 639 N N . LEU A 1 82 ? 9.436 -3.373 17.694 1.00 88.75 82 LEU A N 1
ATOM 640 C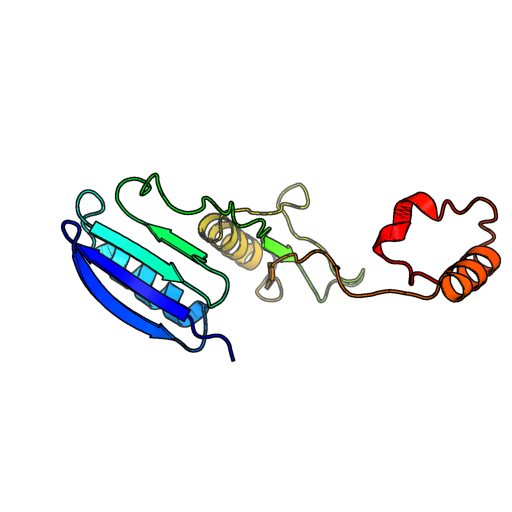 CA . LEU A 1 82 ? 8.367 -2.394 17.916 1.00 88.75 82 LEU A CA 1
ATOM 641 C C . LEU A 1 82 ? 7.117 -2.651 17.050 1.00 88.75 82 LEU A C 1
ATOM 643 O O . LEU A 1 82 ? 6.219 -1.817 17.024 1.00 88.75 82 LEU A O 1
ATOM 647 N N . GLY A 1 83 ? 7.058 -3.775 16.329 1.00 90.75 83 GLY A N 1
ATOM 648 C CA . GLY A 1 83 ? 5.963 -4.120 15.419 1.00 90.75 83 GLY A CA 1
ATOM 649 C C . GLY A 1 83 ? 6.280 -3.835 13.949 1.00 90.75 83 GLY A C 1
ATOM 650 O O . GLY A 1 83 ? 7.437 -3.835 13.540 1.00 90.75 83 GLY A O 1
ATOM 651 N N . PHE A 1 84 ? 5.245 -3.611 13.135 1.00 90.56 84 PHE A N 1
ATOM 652 C CA . PHE A 1 84 ? 5.401 -3.350 11.702 1.00 90.56 84 PHE A CA 1
ATOM 653 C C . PHE A 1 84 ? 6.035 -1.973 11.471 1.00 90.56 84 PHE A C 1
ATOM 655 O O . PHE A 1 84 ? 5.394 -0.945 11.696 1.00 90.56 84 PHE A O 1
ATOM 662 N N . LEU A 1 85 ? 7.289 -1.948 11.011 1.00 91.31 85 LEU A N 1
ATOM 663 C CA . LEU A 1 85 ? 8.036 -0.705 10.830 1.00 91.31 85 LEU A CA 1
ATOM 664 C C . LEU A 1 85 ? 8.295 -0.426 9.353 1.00 91.31 85 LEU A C 1
ATOM 666 O O . LEU A 1 85 ? 8.985 -1.192 8.685 1.00 91.31 85 LEU A O 1
ATOM 670 N N . VAL A 1 86 ? 7.799 0.705 8.853 1.00 91.06 86 VAL A N 1
ATOM 671 C CA . VAL A 1 86 ? 8.132 1.180 7.506 1.00 91.06 86 VAL A CA 1
ATOM 672 C C . VAL A 1 86 ? 9.597 1.597 7.456 1.00 91.06 86 VAL A C 1
ATOM 674 O O . VAL A 1 86 ? 10.058 2.384 8.281 1.00 91.06 86 VAL A O 1
ATOM 677 N N . VAL A 1 87 ? 10.317 1.079 6.467 1.00 84.50 87 VAL A N 1
ATOM 678 C CA . VAL A 1 87 ? 11.746 1.307 6.279 1.00 84.50 87 VAL A CA 1
ATOM 679 C C . VAL A 1 87 ? 11.962 2.272 5.121 1.00 84.50 87 VAL A C 1
ATOM 681 O O . VAL A 1 87 ? 11.493 2.061 4.002 1.00 84.50 87 VAL A O 1
ATOM 684 N N . GLY A 1 88 ? 12.713 3.331 5.396 1.00 75.19 88 GLY A N 1
ATOM 685 C CA . GLY A 1 88 ? 13.173 4.291 4.408 1.00 75.19 88 GLY A CA 1
ATOM 686 C C . GLY A 1 88 ? 14.499 4.897 4.844 1.00 75.19 88 GLY A C 1
ATOM 687 O O . GLY A 1 88 ? 14.877 4.824 6.009 1.00 75.19 88 GLY A O 1
ATOM 688 N N . HIS A 1 89 ? 15.220 5.487 3.893 1.00 62.41 89 HIS A N 1
ATOM 689 C CA . HIS A 1 89 ? 16.576 5.985 4.141 1.00 62.41 89 HIS A CA 1
ATOM 690 C C . HIS A 1 89 ? 16.597 7.183 5.112 1.00 62.41 89 HIS A C 1
ATOM 692 O O . HIS A 1 89 ? 17.570 7.371 5.836 1.00 62.41 89 HIS A O 1
ATOM 698 N N . HIS A 1 90 ? 15.513 7.972 5.150 1.00 66.88 90 HIS A N 1
ATOM 699 C CA . HIS A 1 90 ? 15.366 9.141 6.032 1.00 66.88 90 HIS A CA 1
ATOM 700 C C . HIS A 1 90 ? 13.965 9.263 6.646 1.00 66.88 90 HIS A C 1
ATOM 702 O O . HIS A 1 90 ? 13.839 9.650 7.801 1.00 66.88 90 HIS A O 1
ATOM 708 N N . GLU A 1 91 ? 12.922 8.900 5.899 1.00 73.38 91 GLU A N 1
ATOM 709 C CA . GLU A 1 91 ? 11.526 8.934 6.342 1.00 73.38 91 GLU A CA 1
ATOM 710 C C . GLU A 1 91 ? 10.774 7.719 5.777 1.00 73.38 91 GLU A C 1
ATOM 712 O O . GLU A 1 91 ? 11.232 7.131 4.791 1.00 73.38 91 GLU A O 1
ATOM 717 N N . PRO A 1 92 ? 9.625 7.327 6.357 1.00 77.44 92 PRO A N 1
ATOM 718 C CA . PRO A 1 92 ? 8.722 6.361 5.741 1.00 77.44 92 PRO A CA 1
ATOM 719 C C . PRO A 1 92 ? 8.297 6.826 4.340 1.00 77.44 92 PRO A C 1
ATOM 721 O O . PRO A 1 92 ? 7.641 7.856 4.198 1.00 77.44 92 PRO A O 1
ATOM 724 N N . VAL A 1 93 ? 8.654 6.073 3.292 1.00 82.38 93 VAL 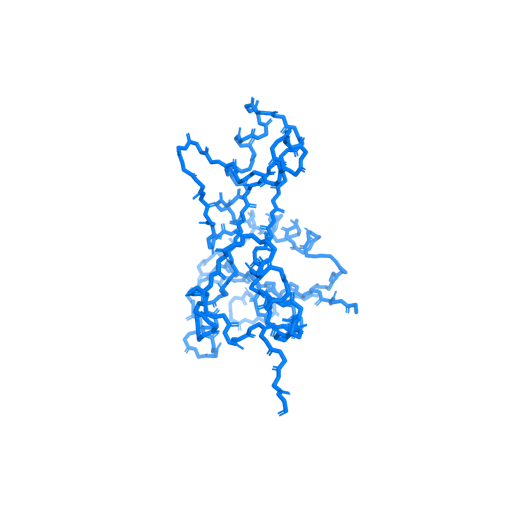A N 1
ATOM 725 C CA . VAL A 1 93 ? 8.320 6.432 1.902 1.00 82.38 93 VAL A CA 1
ATOM 726 C C . VAL A 1 93 ? 7.350 5.425 1.295 1.00 82.38 93 VAL A C 1
ATOM 728 O O . VAL A 1 93 ? 7.633 4.230 1.220 1.00 82.38 93 VAL A O 1
ATOM 731 N N . GLY A 1 94 ? 6.228 5.942 0.793 1.00 88.06 94 GLY A N 1
ATOM 732 C CA . GLY A 1 94 ? 5.352 5.237 -0.134 1.00 88.06 94 GLY A CA 1
ATOM 733 C C . GLY A 1 94 ? 5.788 5.449 -1.587 1.00 88.06 94 GLY A C 1
ATOM 734 O O . GLY A 1 94 ? 6.084 6.568 -2.012 1.00 88.06 94 GLY A O 1
ATOM 735 N N . TYR A 1 95 ? 5.802 4.382 -2.377 1.00 86.50 95 TYR A N 1
ATOM 736 C CA . TYR A 1 95 ? 6.152 4.399 -3.793 1.00 86.50 95 TYR A CA 1
ATOM 737 C C . TYR A 1 95 ? 4.902 4.194 -4.646 1.00 86.50 95 TYR A C 1
ATOM 739 O O . TYR A 1 95 ? 4.180 3.228 -4.460 1.00 86.50 95 TYR A O 1
ATOM 747 N N . HIS A 1 96 ? 4.684 5.055 -5.640 1.00 85.31 96 HIS A N 1
ATOM 748 C CA . HIS A 1 96 ? 3.618 4.884 -6.646 1.00 85.31 96 HIS A CA 1
ATOM 749 C C . HIS A 1 96 ? 4.138 4.241 -7.943 1.00 85.31 96 HIS A C 1
ATOM 751 O O . HIS A 1 96 ? 3.447 4.179 -8.952 1.00 85.31 96 HIS A O 1
ATOM 757 N N . ASN A 1 97 ? 5.406 3.823 -7.941 1.00 78.06 97 ASN A N 1
ATOM 758 C CA . ASN A 1 97 ? 6.069 3.167 -9.056 1.00 78.06 97 ASN A CA 1
ATOM 759 C C . ASN A 1 97 ? 6.794 1.932 -8.511 1.00 78.06 97 ASN A C 1
ATOM 761 O O . ASN A 1 97 ? 7.725 2.064 -7.711 1.00 78.06 97 ASN A O 1
ATOM 765 N N . LEU A 1 98 ? 6.361 0.750 -8.951 1.00 80.25 98 LEU A N 1
ATOM 766 C CA . LEU A 1 98 ? 6.879 -0.531 -8.478 1.00 80.25 98 LEU A CA 1
ATOM 767 C C . LEU A 1 98 ? 8.369 -0.717 -8.794 1.00 80.25 98 LEU A C 1
ATOM 769 O O . LEU A 1 98 ? 9.110 -1.199 -7.944 1.00 80.25 98 LEU A O 1
ATOM 773 N N . VAL A 1 99 ? 8.838 -0.276 -9.966 1.00 77.81 99 VAL A N 1
ATOM 774 C CA . VAL A 1 99 ? 10.262 -0.358 -10.343 1.00 77.81 99 VAL A CA 1
ATOM 775 C C . VAL A 1 99 ? 11.113 0.448 -9.368 1.00 77.81 99 VAL A C 1
ATOM 777 O O . VAL A 1 99 ? 12.121 -0.042 -8.859 1.00 77.81 99 VAL A O 1
ATOM 780 N N . LYS A 1 100 ? 10.674 1.669 -9.040 1.00 81.56 100 LYS A N 1
ATOM 781 C CA . LYS A 1 100 ? 11.351 2.501 -8.040 1.00 81.56 100 LYS A CA 1
ATOM 782 C C . LYS A 1 100 ? 11.335 1.827 -6.665 1.00 81.56 100 LYS A C 1
ATOM 784 O O . LYS A 1 100 ? 12.360 1.820 -5.988 1.00 81.56 100 LYS A O 1
ATOM 789 N N . ALA A 1 101 ? 10.208 1.236 -6.271 1.00 87.00 101 ALA A N 1
ATOM 790 C CA . ALA A 1 101 ? 10.091 0.515 -5.007 1.00 87.00 101 ALA A CA 1
ATOM 791 C C . ALA A 1 101 ? 11.071 -0.669 -4.930 1.00 87.00 101 ALA A C 1
ATOM 793 O O . ALA A 1 101 ? 11.799 -0.797 -3.951 1.00 87.00 101 ALA A O 1
ATOM 794 N N . LEU A 1 102 ? 11.162 -1.486 -5.985 1.00 84.25 102 LEU A N 1
ATOM 795 C CA . LEU A 1 102 ? 12.078 -2.629 -6.059 1.00 84.25 102 LEU A CA 1
ATOM 796 C C . LEU A 1 102 ? 13.550 -2.201 -6.051 1.00 84.25 102 LEU A C 1
ATOM 798 O O . LEU A 1 102 ? 14.354 -2.801 -5.338 1.00 84.25 102 LEU A O 1
ATOM 802 N N . TYR A 1 103 ? 13.896 -1.128 -6.769 1.00 84.44 103 TYR A N 1
ATOM 803 C CA . TYR A 1 103 ? 15.243 -0.553 -6.736 1.00 84.44 103 TYR A CA 1
ATOM 804 C C . TYR A 1 103 ? 15.659 -0.155 -5.313 1.00 84.44 103 TYR A C 1
ATOM 806 O O . TYR A 1 103 ? 16.780 -0.424 -4.884 1.00 84.44 103 TYR A O 1
ATOM 814 N N . HIS A 1 104 ? 14.755 0.466 -4.550 1.00 89.56 104 HIS A N 1
ATOM 815 C CA . HIS A 1 104 ? 15.038 0.817 -3.160 1.00 89.56 104 HIS A CA 1
ATOM 816 C C . HIS A 1 104 ? 14.986 -0.387 -2.216 1.00 89.56 104 HIS A C 1
ATOM 818 O O . HIS A 1 104 ? 15.765 -0.427 -1.267 1.00 89.56 104 HIS A O 1
ATOM 824 N N . LEU A 1 105 ? 14.127 -1.377 -2.460 1.00 91.31 105 LEU A N 1
ATOM 825 C CA . LEU A 1 105 ? 14.087 -2.611 -1.672 1.00 91.31 105 LEU A CA 1
ATOM 826 C C . LEU A 1 105 ? 15.437 -3.329 -1.710 1.00 91.31 105 LEU A C 1
ATOM 828 O O . LEU A 1 105 ? 15.931 -3.755 -0.671 1.00 91.31 105 LEU A O 1
ATOM 832 N N . GLU A 1 106 ? 16.042 -3.429 -2.891 1.00 92.31 106 GLU A N 1
ATOM 833 C CA . GLU A 1 106 ? 17.362 -4.032 -3.077 1.00 92.31 106 GLU A CA 1
ATOM 834 C C . GLU A 1 106 ? 18.426 -3.345 -2.209 1.00 92.31 106 GLU A C 1
ATOM 836 O O . GLU A 1 106 ? 19.120 -4.015 -1.441 1.00 92.31 106 GLU A O 1
ATOM 841 N N . LYS A 1 107 ? 18.472 -2.006 -2.235 1.00 90.75 107 LYS A N 1
ATOM 842 C CA . LYS A 1 107 ? 19.379 -1.220 -1.386 1.00 90.75 107 LYS A CA 1
ATOM 843 C C . LYS A 1 107 ? 19.146 -1.463 0.104 1.00 90.75 107 LYS A C 1
ATOM 845 O O . LYS A 1 107 ? 20.093 -1.758 0.826 1.00 90.75 107 LYS A O 1
ATOM 850 N N . ASN A 1 108 ? 17.891 -1.414 0.555 1.00 89.69 108 ASN A N 1
ATOM 851 C CA . ASN A 1 108 ? 17.555 -1.667 1.959 1.00 89.69 108 ASN A CA 1
ATOM 852 C C . ASN A 1 108 ? 17.936 -3.094 2.384 1.00 89.69 108 ASN A C 1
ATOM 854 O O . ASN A 1 108 ? 18.430 -3.294 3.488 1.00 89.69 108 ASN A O 1
ATOM 858 N N . ARG A 1 109 ? 17.774 -4.094 1.509 1.00 93.00 109 ARG A N 1
ATOM 859 C CA . ARG A 1 109 ? 18.173 -5.479 1.805 1.00 93.00 109 ARG A CA 1
ATOM 860 C C . ARG A 1 109 ? 19.684 -5.664 1.882 1.00 93.00 109 ARG A C 1
ATOM 862 O O . ARG A 1 109 ? 20.134 -6.482 2.679 1.00 93.00 109 ARG A O 1
ATOM 869 N N . LYS A 1 110 ? 20.466 -4.908 1.109 1.00 89.94 110 LYS A N 1
ATOM 870 C CA . LYS A 1 110 ? 21.932 -4.889 1.246 1.00 89.94 110 LYS A CA 1
ATOM 871 C C . LYS A 1 110 ? 22.386 -4.320 2.588 1.00 89.94 110 LYS A C 1
ATOM 873 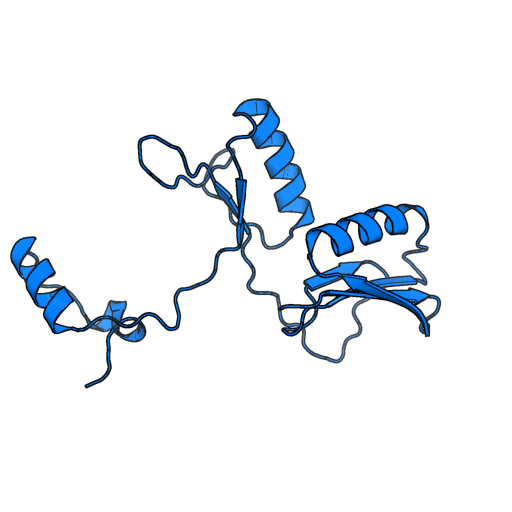O O . LYS A 1 110 ? 23.360 -4.809 3.146 1.00 89.94 110 LYS A O 1
ATOM 878 N N . GLU A 1 111 ? 21.693 -3.302 3.088 1.00 89.00 111 GLU A N 1
ATOM 879 C CA . GLU A 1 111 ? 22.065 -2.599 4.322 1.00 89.00 111 GLU A CA 1
ATOM 880 C C . GLU A 1 111 ? 21.533 -3.298 5.580 1.00 89.00 111 GLU A C 1
ATOM 882 O O . GLU A 1 111 ? 22.236 -3.398 6.583 1.00 89.00 111 GLU A O 1
ATOM 887 N N . MET A 1 112 ? 20.298 -3.801 5.527 1.00 87.75 112 MET A N 1
ATOM 888 C CA . MET A 1 112 ? 19.557 -4.288 6.695 1.00 87.75 112 MET A CA 1
ATOM 889 C C . MET A 1 112 ? 19.280 -5.795 6.648 1.00 87.75 112 MET A C 1
ATOM 891 O O . MET A 1 112 ? 18.982 -6.393 7.675 1.00 87.75 112 MET A O 1
ATOM 895 N N . GLY A 1 113 ? 19.409 -6.439 5.487 1.00 89.06 113 GLY A N 1
ATOM 896 C CA . GLY A 1 113 ? 19.167 -7.870 5.299 1.00 89.06 113 GLY A CA 1
ATOM 897 C C . GLY A 1 113 ? 17.811 -8.210 4.669 1.00 89.06 113 GLY A C 1
ATOM 898 O O . GLY A 1 113 ? 16.937 -7.369 4.469 1.00 89.06 113 GLY A O 1
ATOM 899 N N . CYS A 1 114 ? 17.628 -9.491 4.342 1.00 87.31 114 CYS A N 1
ATOM 900 C CA . CYS A 1 114 ? 16.494 -9.976 3.541 1.00 87.31 114 CYS A CA 1
ATOM 901 C C . CYS A 1 114 ? 15.147 -10.041 4.275 1.00 87.31 114 CYS A C 1
ATOM 903 O O . CYS A 1 114 ? 14.140 -10.329 3.637 1.00 87.31 114 CYS A O 1
ATOM 905 N N . HIS A 1 115 ? 15.119 -9.779 5.583 1.00 90.31 115 HIS A N 1
ATOM 906 C CA . HIS A 1 115 ? 13.887 -9.746 6.377 1.00 90.31 115 HIS A CA 1
ATOM 907 C C . HIS A 1 115 ? 13.016 -8.513 6.076 1.00 90.31 115 HIS A C 1
ATOM 909 O O . HIS A 1 115 ? 11.879 -8.434 6.528 1.00 90.31 115 HIS A O 1
ATOM 915 N N . ILE A 1 116 ? 13.550 -7.546 5.323 1.00 93.56 116 ILE A N 1
ATOM 916 C CA . ILE A 1 116 ? 12.793 -6.419 4.787 1.00 93.56 116 ILE A CA 1
ATOM 917 C C . ILE A 1 116 ? 11.988 -6.874 3.567 1.00 93.56 116 ILE A C 1
ATOM 919 O O . ILE A 1 116 ? 12.524 -7.482 2.630 1.00 93.56 116 ILE A O 1
ATOM 923 N N . GLU A 1 117 ? 10.706 -6.534 3.551 1.00 94.06 117 GLU A N 1
ATOM 924 C CA . GLU A 1 117 ? 9.746 -6.941 2.528 1.00 94.06 117 GLU A CA 1
ATOM 925 C C . GLU A 1 117 ? 9.053 -5.733 1.889 1.00 94.06 117 GLU A C 1
ATOM 927 O O . GLU A 1 117 ? 9.072 -4.620 2.417 1.00 94.06 117 GLU A O 1
ATOM 932 N N . LEU A 1 118 ? 8.461 -5.957 0.714 1.00 91.94 118 LEU A N 1
ATOM 933 C CA . LEU A 1 118 ? 7.664 -4.966 0.001 1.00 91.94 118 LEU A CA 1
ATOM 934 C C . LEU A 1 118 ? 6.181 -5.300 0.154 1.00 91.94 118 LEU A C 1
ATOM 936 O O . LEU A 1 118 ? 5.750 -6.397 -0.193 1.00 91.94 118 LEU A O 1
ATOM 940 N N . TYR A 1 119 ? 5.408 -4.324 0.610 1.00 92.50 119 TYR A N 1
ATOM 941 C CA . TYR A 1 119 ? 3.971 -4.414 0.820 1.00 92.50 119 TYR A CA 1
ATOM 942 C C . TYR A 1 119 ? 3.234 -3.481 -0.132 1.00 92.50 119 TYR A C 1
ATOM 944 O O . TYR A 1 119 ? 3.734 -2.418 -0.496 1.00 92.50 119 TYR A O 1
ATOM 952 N N . GLN A 1 120 ? 2.013 -3.856 -0.496 1.00 89.38 120 GLN A N 1
ATOM 953 C CA . GLN A 1 120 ? 1.067 -2.965 -1.155 1.00 89.38 120 GLN A CA 1
ATOM 954 C C . GLN A 1 120 ? 0.092 -2.438 -0.101 1.00 89.38 120 GLN A C 1
ATOM 956 O O . GLN A 1 120 ? -0.653 -3.209 0.504 1.00 89.38 120 GLN A O 1
ATOM 961 N N . ALA A 1 121 ? 0.097 -1.128 0.132 1.00 89.06 121 ALA A N 1
ATOM 962 C CA . ALA A 1 121 ? -0.818 -0.494 1.064 1.00 89.06 121 ALA A CA 1
ATOM 963 C C . ALA A 1 121 ? -2.225 -0.463 0.469 1.00 89.06 121 ALA A C 1
ATOM 965 O O . ALA A 1 121 ? -2.461 0.084 -0.611 1.00 89.06 121 ALA A O 1
ATOM 966 N N . MET A 1 122 ? -3.169 -1.047 1.199 1.00 83.19 122 MET A N 1
ATOM 967 C CA . MET A 1 122 ? -4.579 -1.047 0.843 1.00 83.19 122 MET A CA 1
ATOM 968 C C . MET A 1 122 ? -5.368 -0.384 1.970 1.00 83.19 122 MET A C 1
ATOM 970 O O . MET A 1 122 ? -5.326 -0.882 3.095 1.00 83.19 122 MET A O 1
ATOM 974 N N . PRO A 1 123 ? -6.100 0.712 1.696 1.00 84.25 123 PRO A N 1
ATOM 975 C CA . PRO A 1 123 ? -7.001 1.286 2.683 1.00 84.25 123 PRO A CA 1
ATOM 976 C C . PRO A 1 123 ? -8.020 0.246 3.144 1.00 84.25 123 PRO A C 1
ATOM 978 O O . PRO A 1 123 ? -8.588 -0.486 2.325 1.00 84.25 123 PRO A O 1
ATOM 981 N N . VAL A 1 124 ? -8.282 0.209 4.445 1.00 85.94 124 VAL A N 1
ATOM 982 C CA . VAL A 1 124 ? -9.348 -0.616 5.008 1.00 85.94 124 VAL A CA 1
ATOM 983 C C . VAL A 1 124 ? -10.680 0.019 4.606 1.00 85.94 124 VAL A C 1
ATOM 985 O O . VAL A 1 124 ? -10.929 1.174 4.913 1.00 85.94 124 VAL A O 1
ATOM 988 N N . LYS A 1 125 ? -11.516 -0.699 3.850 1.00 81.06 125 LYS A N 1
ATOM 989 C CA . LYS A 1 125 ? -12.797 -0.156 3.343 1.00 81.06 125 LYS A CA 1
ATOM 990 C C . LYS A 1 125 ? -14.037 -0.911 3.813 1.00 81.06 125 LYS A C 1
ATOM 992 O O . LYS A 1 125 ? -15.116 -0.339 3.844 1.00 81.06 125 LYS A O 1
ATOM 997 N N . ASN A 1 126 ? -13.881 -2.185 4.167 1.00 79.94 126 ASN A N 1
ATOM 998 C CA . ASN A 1 126 ? -15.004 -3.087 4.448 1.00 79.94 126 ASN A CA 1
ATOM 999 C C . ASN A 1 126 ? -15.004 -3.621 5.881 1.00 79.94 126 ASN A C 1
ATOM 1001 O O . ASN A 1 126 ? -15.875 -4.409 6.234 1.00 79.94 126 ASN A O 1
ATOM 1005 N N . LEU A 1 127 ? -14.013 -3.242 6.687 1.00 85.56 127 LEU A N 1
ATOM 1006 C CA . LEU A 1 127 ? -14.007 -3.598 8.093 1.00 85.56 127 LEU A CA 1
ATOM 1007 C C . LEU A 1 127 ? -14.808 -2.537 8.835 1.00 85.56 127 LEU A C 1
ATOM 1009 O O . LEU A 1 127 ? -14.432 -1.364 8.827 1.00 85.56 127 LEU A O 1
ATOM 1013 N N . LYS A 1 128 ? -15.919 -2.964 9.422 1.00 90.62 128 LYS A N 1
ATOM 1014 C CA . LYS A 1 128 ? -16.759 -2.136 10.274 1.00 90.62 128 LYS A CA 1
ATOM 1015 C C . LYS A 1 128 ? -16.691 -2.669 11.696 1.00 90.62 128 LYS A C 1
ATOM 1017 O O . LYS A 1 128 ? -16.581 -3.877 11.894 1.00 90.62 128 LYS A O 1
ATOM 1022 N N . VAL A 1 129 ? -16.704 -1.758 12.657 1.00 93.81 129 VAL A N 1
ATOM 1023 C CA . VAL A 1 129 ? -16.705 -2.070 14.084 1.00 93.81 129 VAL A CA 1
ATOM 1024 C C . VAL A 1 129 ? -17.928 -1.421 14.715 1.00 93.81 129 VAL A C 1
ATOM 1026 O O . VAL A 1 129 ? -18.335 -0.324 14.327 1.00 93.81 129 VAL A O 1
ATOM 1029 N N . LYS A 1 130 ? -18.516 -2.107 15.692 1.00 94.56 130 LYS A N 1
ATOM 1030 C CA . LYS A 1 130 ? -19.600 -1.576 16.513 1.00 94.56 130 LYS A CA 1
ATOM 1031 C C . LYS A 1 130 ? -19.154 -0.337 17.270 1.00 94.56 130 LYS A C 1
ATOM 1033 O O . LYS A 1 130 ? -18.083 -0.330 17.881 1.00 94.56 130 LYS A O 1
ATOM 1038 N N . LYS A 1 131 ? -19.992 0.697 17.252 1.00 93.88 131 LYS A N 1
ATOM 1039 C CA . LYS A 1 131 ? -19.716 1.947 17.963 1.00 93.88 131 LYS A CA 1
ATOM 1040 C C . LYS A 1 131 ? -19.591 1.701 19.465 1.00 93.88 131 LYS A C 1
ATOM 1042 O O . LYS A 1 131 ? -18.673 2.233 20.081 1.00 93.88 131 LYS A O 1
ATOM 1047 N N . GLU A 1 132 ? -20.419 0.814 20.010 1.00 93.25 132 GLU A N 1
ATOM 1048 C CA . GLU A 1 132 ? -20.420 0.448 21.428 1.00 93.25 132 GLU A CA 1
ATOM 1049 C C . GLU A 1 132 ? -19.074 -0.151 21.863 1.00 93.25 132 GLU A C 1
ATOM 1051 O O . GLU A 1 132 ? -18.576 0.151 22.941 1.00 93.25 132 GLU A O 1
ATOM 1056 N N . SER A 1 133 ? -18.419 -0.938 20.999 1.00 94.31 133 SER A N 1
ATOM 1057 C CA . SER A 1 133 ? -17.094 -1.498 21.300 1.00 94.31 133 SER A CA 1
ATOM 1058 C C . SER A 1 133 ? -16.002 -0.427 21.378 1.00 94.31 133 SER A C 1
ATOM 1060 O O . SER A 1 133 ? -15.063 -0.561 22.160 1.00 94.31 133 SER A O 1
ATOM 1062 N N . ILE A 1 134 ? -16.116 0.639 20.580 1.00 94.00 134 ILE A N 1
ATOM 1063 C CA . ILE A 1 134 ? -15.192 1.778 20.648 1.00 94.00 134 ILE A CA 1
ATOM 1064 C C . ILE A 1 134 ? -15.488 2.633 21.885 1.00 94.00 134 ILE A C 1
ATOM 1066 O O . ILE A 1 134 ? -14.549 3.071 22.542 1.00 94.00 134 ILE A O 1
ATOM 1070 N N . GLU A 1 135 ? -16.761 2.822 22.240 1.00 92.44 135 GLU A N 1
ATOM 1071 C CA . GLU A 1 135 ? -17.179 3.543 23.453 1.00 92.44 135 GLU A CA 1
ATOM 1072 C C . GLU A 1 135 ? -16.652 2.874 24.729 1.00 92.44 135 GLU A C 1
ATOM 1074 O O . GLU A 1 135 ? -16.073 3.545 25.586 1.00 92.44 135 GLU A O 1
ATOM 1079 N N . GLU A 1 136 ? -16.794 1.549 24.835 1.00 93.44 136 GLU A N 1
ATOM 1080 C CA . GLU A 1 136 ? -16.260 0.767 25.955 1.00 93.44 136 GLU A CA 1
ATOM 1081 C C . GLU A 1 136 ? -14.741 0.928 26.087 1.00 93.44 136 GLU A C 1
ATOM 1083 O O . GLU A 1 136 ? -14.235 1.140 27.191 1.00 93.44 136 GLU A O 1
ATOM 1088 N N . TYR A 1 137 ? -14.013 0.875 24.968 1.00 94.81 137 TYR A N 1
ATOM 1089 C CA . TYR A 1 137 ? -12.560 1.041 24.961 1.00 94.81 137 TYR A CA 1
ATOM 1090 C C . TYR A 1 137 ? -12.134 2.481 25.295 1.00 94.81 137 TYR A C 1
ATOM 1092 O O . TYR A 1 137 ? -11.242 2.691 26.114 1.00 94.81 137 TYR A O 1
ATOM 1100 N N . ALA A 1 138 ? -12.804 3.489 24.731 1.00 92.81 138 ALA A N 1
ATOM 1101 C CA . ALA A 1 138 ? -12.517 4.897 25.007 1.00 92.81 138 ALA A CA 1
ATOM 1102 C C . ALA A 1 138 ? -12.733 5.242 26.490 1.00 92.81 138 ALA A C 1
ATOM 1104 O O . ALA A 1 138 ? -11.901 5.921 27.097 1.00 92.81 138 ALA A O 1
ATOM 1105 N N . ALA A 1 139 ? -13.796 4.709 27.102 1.00 91.31 139 ALA A N 1
ATOM 1106 C CA . ALA A 1 139 ? -14.050 4.861 28.531 1.00 91.31 139 ALA A CA 1
ATOM 1107 C C . ALA A 1 139 ? -12.962 4.199 29.397 1.00 91.31 139 ALA A C 1
ATOM 1109 O O . ALA A 1 139 ? -12.578 4.766 30.422 1.00 91.31 139 ALA A O 1
ATOM 1110 N N . GLN A 1 140 ? -12.437 3.036 28.987 1.00 94.38 140 GLN A N 1
ATOM 1111 C CA . GLN A 1 140 ? -11.328 2.359 29.677 1.00 94.38 140 GLN A CA 1
ATOM 1112 C C . GLN A 1 140 ? -10.027 3.170 29.628 1.00 94.38 140 GLN A C 1
ATOM 1114 O O . GLN A 1 140 ? -9.327 3.257 30.636 1.00 94.38 140 GLN A O 1
ATOM 1119 N N . GLU A 1 141 ? -9.736 3.806 28.494 1.00 95.44 141 GLU A N 1
ATOM 1120 C CA . GLU A 1 141 ? -8.568 4.682 28.317 1.00 95.44 141 GLU A CA 1
ATOM 1121 C C . GLU A 1 141 ? -8.773 6.088 28.924 1.00 95.44 141 GLU A C 1
ATOM 1123 O O . GLU A 1 141 ? -7.873 6.927 28.890 1.00 95.44 141 GLU A O 1
ATOM 1128 N N . GLY A 1 142 ? -9.952 6.370 29.493 1.00 92.25 142 GLY A N 1
ATOM 1129 C CA . GLY A 1 142 ? -10.280 7.663 30.099 1.00 92.25 142 GLY A CA 1
ATOM 1130 C C . GLY A 1 142 ? -10.504 8.795 29.089 1.00 92.25 142 GLY A C 1
ATOM 1131 O O . GLY A 1 142 ? -10.464 9.966 29.469 1.00 92.25 142 GLY A O 1
ATOM 1132 N N . ASN A 1 143 ? -10.747 8.465 27.819 1.00 89.19 143 ASN A N 1
ATOM 1133 C CA . ASN A 1 143 ? -11.035 9.423 26.757 1.00 89.19 143 ASN A CA 1
ATOM 1134 C C . ASN A 1 143 ? -12.552 9.641 26.640 1.00 89.19 143 ASN A C 1
ATOM 1136 O O . ASN A 1 143 ? -13.271 8.857 26.021 1.00 89.19 143 ASN A O 1
ATOM 1140 N N . LEU A 1 144 ? -13.037 10.715 27.265 1.00 82.25 144 LEU A N 1
ATOM 1141 C CA . LEU A 1 144 ? -14.458 11.076 27.285 1.00 82.25 144 LEU A CA 1
ATOM 1142 C C . LEU A 1 144 ? -14.863 12.014 26.137 1.00 82.25 144 LEU A C 1
ATOM 1144 O O . LEU A 1 144 ? -16.057 12.225 25.926 1.00 82.25 144 LEU A O 1
ATOM 1148 N N . ASP A 1 145 ? -13.901 12.580 25.407 1.00 90.44 145 ASP A N 1
ATOM 1149 C CA . ASP A 1 145 ? -14.101 13.526 24.305 1.00 90.44 145 ASP A CA 1
ATOM 1150 C C . ASP A 1 145 ? -13.835 12.902 22.922 1.00 90.44 145 ASP A C 1
ATOM 1152 O O . ASP A 1 145 ? -13.611 13.611 21.942 1.00 90.44 145 ASP A O 1
ATOM 1156 N N . PHE A 1 146 ? -13.904 11.570 22.826 1.00 91.88 146 PHE A N 1
ATOM 1157 C CA . PHE A 1 146 ? -13.651 10.831 21.593 1.00 91.88 146 PHE A CA 1
ATOM 1158 C C . PHE A 1 146 ? -14.599 11.256 20.456 1.00 91.88 146 PHE A C 1
ATOM 1160 O O . PHE A 1 146 ? -15.820 11.090 20.528 1.00 91.88 146 PHE A O 1
ATOM 1167 N N . GLU A 1 147 ? -14.032 11.782 19.369 1.00 94.00 147 GLU A N 1
ATOM 1168 C CA . GLU A 1 147 ? -14.794 12.323 18.244 1.00 94.00 147 GLU A CA 1
ATOM 1169 C C . GLU A 1 147 ? -15.095 11.247 17.180 1.00 94.00 147 GLU A C 1
ATOM 1171 O O . GLU A 1 147 ? -14.359 11.055 16.210 1.00 94.00 147 GLU A O 1
ATOM 1176 N N . TYR A 1 148 ? -16.229 10.555 17.332 1.00 91.44 148 TYR A N 1
ATOM 1177 C CA . TYR A 1 148 ? -16.656 9.473 16.428 1.00 91.44 148 TYR A CA 1
ATOM 1178 C C . TYR A 1 148 ? -16.846 9.903 14.964 1.00 91.44 148 TYR A C 1
ATOM 1180 O O . TYR A 1 148 ? -16.718 9.072 14.063 1.00 91.44 148 TYR A O 1
ATOM 1188 N N . SER A 1 149 ? -17.134 11.183 14.698 1.00 93.50 149 SER A N 1
ATOM 1189 C CA . SER A 1 149 ? -17.260 11.709 13.331 1.00 93.50 149 SER A CA 1
ATOM 1190 C C . SER A 1 149 ? -15.981 11.540 12.513 1.00 93.50 149 SER A C 1
ATOM 1192 O O . SER A 1 149 ? -16.074 11.358 11.300 1.00 93.50 149 SER A O 1
ATOM 1194 N N . LEU A 1 150 ? -14.810 11.532 13.160 1.00 94.25 150 LEU A N 1
ATOM 1195 C CA . LEU A 1 150 ? -13.511 11.398 12.492 1.00 94.25 150 LEU A CA 1
ATOM 1196 C C . LEU A 1 150 ? -13.211 9.978 11.994 1.00 94.25 150 LEU A C 1
ATOM 1198 O O . LEU A 1 150 ? -12.267 9.806 11.229 1.00 94.25 150 LEU A O 1
ATOM 1202 N N . ILE A 1 151 ? -13.977 8.975 12.438 1.00 93.69 151 ILE A N 1
ATOM 1203 C CA . ILE A 1 151 ? -13.782 7.561 12.069 1.00 93.69 151 ILE A CA 1
ATOM 1204 C C . ILE A 1 151 ? -15.067 6.892 11.571 1.00 93.69 151 ILE A C 1
ATOM 1206 O O . ILE A 1 151 ? -15.166 5.663 11.539 1.00 93.69 151 ILE A O 1
ATOM 1210 N N . SER A 1 152 ? -16.084 7.684 11.229 1.00 92.44 152 SER A N 1
ATOM 1211 C CA . SER A 1 152 ? -17.423 7.192 10.878 1.00 92.44 152 SER A CA 1
ATOM 1212 C C . SER A 1 152 ? -17.417 6.175 9.726 1.00 92.44 152 SER A C 1
ATOM 1214 O O . SER A 1 152 ? -18.232 5.249 9.692 1.00 92.44 152 SER A O 1
ATOM 1216 N N . GLU A 1 153 ? -16.446 6.257 8.818 1.00 91.12 153 GLU A N 1
ATOM 1217 C CA . GLU A 1 153 ? -16.248 5.308 7.728 1.00 91.12 153 GLU A CA 1
ATOM 1218 C C . GLU A 1 153 ? -15.822 3.903 8.190 1.00 91.12 153 GLU A C 1
ATOM 1220 O O . GLU A 1 153 ? -15.955 2.956 7.414 1.00 91.12 153 GLU A O 1
ATOM 1225 N N . TYR A 1 154 ? -15.416 3.728 9.448 1.00 93.75 154 TYR A N 1
ATOM 1226 C CA . TYR A 1 154 ? -15.060 2.439 10.056 1.00 93.75 154 TYR A CA 1
ATOM 1227 C C . TYR A 1 154 ? -16.110 1.922 11.046 1.00 93.75 154 TYR A C 1
ATOM 1229 O O . TYR A 1 154 ? -15.956 0.826 11.580 1.00 93.75 154 TYR A O 1
ATOM 1237 N N . LEU A 1 155 ? -17.197 2.666 11.266 1.00 93.62 155 LEU A N 1
ATOM 1238 C CA . LEU A 1 155 ? -18.272 2.262 12.170 1.00 93.62 155 LEU A CA 1
ATOM 1239 C C . LEU A 1 155 ? -19.405 1.557 11.416 1.00 93.62 155 LEU A C 1
ATOM 1241 O O . LEU A 1 155 ? -19.702 1.880 10.254 1.00 93.62 155 LEU A O 1
ATOM 1245 N N . GLU A 1 156 ? -20.007 0.561 12.065 1.00 92.00 156 GLU A N 1
ATOM 1246 C CA . GLU A 1 156 ? -21.284 -0.013 11.634 1.00 92.00 156 GLU A CA 1
ATOM 1247 C C . GLU A 1 156 ? -22.355 1.089 11.629 1.00 92.00 156 GLU A C 1
ATOM 1249 O O . GLU A 1 156 ? -22.364 1.979 12.477 1.00 92.00 156 GLU A O 1
ATOM 1254 N N . THR A 1 157 ? -23.213 1.073 10.612 1.00 74.00 157 THR A N 1
ATOM 1255 C CA . THR A 1 157 ? -24.374 1.968 10.538 1.00 74.00 157 THR A CA 1
ATOM 1256 C C . THR A 1 157 ? -25.520 1.240 11.228 1.00 74.00 157 THR A C 1
ATOM 1258 O O . THR A 1 157 ? -25.792 0.101 10.851 1.00 74.00 157 THR A O 1
ATOM 1261 N N . GLU A 1 158 ? -26.115 1.856 12.253 1.00 59.94 158 GLU A N 1
ATOM 1262 C CA . GLU A 1 158 ? -27.332 1.350 12.912 1.00 59.94 158 GLU A CA 1
ATOM 1263 C C . GLU A 1 158 ? -28.497 1.175 11.927 1.00 59.94 158 GLU A C 1
ATOM 1265 O O . GLU A 1 158 ? -28.640 2.020 11.007 1.00 59.94 158 GLU A O 1
#

Radius of gyration: 21.26 Å; chains: 1; bounding box: 49×31×65 Å